Protein AF-A0A9D1H4P3-F1 (afdb_monomer_lite)

Sequence (99 aa):
VALYPVHDGEEYVLASSNRRMILNPGMISVKTTRDTQGVAVMTLKKNAKLEKVEILTESTFKNPHRYRAKTIPVAGSLLRQEDVGEQLSLSGNSSEETT

Organism: NCBI:txid2840805

Structure (mmCIF, N/CA/C/O backbone):
data_AF-A0A9D1H4P3-F1
#
_entry.id   AF-A0A9D1H4P3-F1
#
loop_
_atom_site.group_PDB
_atom_site.id
_atom_site.type_symbol
_atom_site.label_atom_id
_atom_site.label_alt_id
_atom_site.label_comp_id
_atom_site.label_asym_id
_atom_site.label_entity_id
_atom_site.label_seq_id
_atom_site.pdbx_PDB_ins_code
_atom_site.Cartn_x
_atom_site.Cartn_y
_atom_site.Cartn_z
_atom_site.occupancy
_atom_site.B_iso_or_equiv
_atom_site.auth_seq_id
_atom_site.auth_comp_id
_atom_site.auth_asym_id
_atom_site.auth_atom_id
_atom_site.pdbx_PDB_model_num
ATOM 1 N N . VAL A 1 1 ? 15.211 5.543 1.282 1.00 64.75 1 VAL A N 1
ATOM 2 C CA . VAL A 1 1 ? 14.782 4.350 0.515 1.00 64.75 1 VAL A CA 1
ATOM 3 C C . VAL A 1 1 ? 14.483 3.261 1.527 1.00 64.75 1 VAL A C 1
ATOM 5 O O . VAL A 1 1 ? 15.264 3.135 2.459 1.00 64.75 1 VAL A O 1
ATOM 8 N N . ALA A 1 2 ? 13.353 2.567 1.408 1.00 72.50 2 ALA A N 1
ATOM 9 C CA . ALA A 1 2 ? 13.013 1.427 2.259 1.00 72.50 2 ALA A CA 1
ATOM 10 C C . ALA A 1 2 ? 13.004 0.161 1.397 1.00 72.50 2 ALA A C 1
ATOM 12 O O . ALA A 1 2 ? 12.574 0.219 0.244 1.00 72.50 2 ALA A O 1
ATOM 13 N N . LEU A 1 3 ? 13.498 -0.945 1.945 1.00 79.81 3 LEU A N 1
ATOM 14 C CA . LEU A 1 3 ? 13.525 -2.256 1.303 1.00 79.81 3 LEU A CA 1
ATOM 15 C C . LEU A 1 3 ? 12.632 -3.186 2.118 1.00 79.81 3 LEU A C 1
ATOM 17 O O . LEU A 1 3 ? 12.740 -3.208 3.341 1.00 79.81 3 LEU A O 1
ATOM 21 N N . TYR A 1 4 ? 11.761 -3.925 1.440 1.00 79.88 4 TYR A N 1
ATOM 22 C CA . TYR A 1 4 ? 10.884 -4.911 2.062 1.00 79.88 4 TYR A CA 1
ATOM 23 C C . TYR A 1 4 ? 11.111 -6.262 1.384 1.00 79.88 4 TYR A C 1
ATOM 25 O O . TYR A 1 4 ? 11.053 -6.315 0.151 1.00 79.88 4 TYR A O 1
ATOM 33 N N . PRO A 1 5 ? 11.394 -7.333 2.147 1.00 79.94 5 PRO A N 1
ATOM 34 C CA . PRO A 1 5 ? 11.496 -8.668 1.583 1.00 79.94 5 PRO A CA 1
ATOM 35 C C . PRO A 1 5 ? 10.123 -9.093 1.061 1.00 79.94 5 PRO A C 1
ATOM 37 O O . PRO A 1 5 ? 9.116 -9.023 1.771 1.00 79.94 5 PRO A O 1
ATOM 40 N N . VAL A 1 6 ? 10.096 -9.489 -0.208 1.00 81.56 6 VAL A N 1
ATOM 41 C CA . VAL A 1 6 ? 8.903 -10.016 -0.864 1.00 81.56 6 VAL A CA 1
ATOM 42 C C . VAL A 1 6 ? 8.943 -11.536 -0.772 1.00 81.56 6 VAL A C 1
ATOM 44 O O . VAL A 1 6 ? 9.921 -12.147 -1.198 1.00 81.56 6 VAL A O 1
ATOM 47 N N . HIS A 1 7 ? 7.884 -12.123 -0.225 1.00 82.12 7 HIS A N 1
ATOM 48 C CA . HIS A 1 7 ? 7.674 -13.563 -0.159 1.00 82.12 7 HIS A CA 1
ATOM 49 C C . HIS A 1 7 ? 6.584 -13.967 -1.154 1.00 82.12 7 HIS A C 1
ATOM 51 O O . HIS A 1 7 ? 5.576 -13.270 -1.305 1.00 82.12 7 HIS A O 1
ATOM 57 N N . ASP A 1 8 ? 6.790 -15.089 -1.840 1.00 78.19 8 ASP A N 1
ATOM 58 C CA . ASP A 1 8 ? 5.794 -15.630 -2.760 1.00 78.19 8 ASP A CA 1
ATOM 59 C C . ASP A 1 8 ? 4.550 -16.088 -1.990 1.00 78.19 8 ASP A C 1
ATOM 61 O O . ASP A 1 8 ? 4.647 -16.793 -0.989 1.00 78.19 8 ASP A O 1
ATOM 65 N N . GLY A 1 9 ? 3.372 -15.692 -2.478 1.00 80.88 9 GLY A N 1
ATOM 66 C CA . GLY A 1 9 ? 2.079 -16.056 -1.889 1.00 80.88 9 GLY A CA 1
ATOM 67 C C . GLY A 1 9 ? 1.552 -15.096 -0.819 1.00 80.88 9 GLY A C 1
ATOM 68 O O . GLY A 1 9 ? 0.368 -15.166 -0.499 1.00 80.88 9 GLY A O 1
ATOM 69 N N . GLU A 1 10 ? 2.373 -14.164 -0.334 1.00 87.81 10 GLU A N 1
ATOM 70 C CA . GLU A 1 10 ? 1.972 -13.179 0.675 1.00 87.81 10 GLU A CA 1
ATOM 71 C C . GLU A 1 10 ? 1.392 -11.911 0.034 1.00 87.81 10 GLU A C 1
ATOM 73 O O . GLU A 1 10 ? 1.854 -11.446 -1.009 1.00 87.81 10 GLU A O 1
ATOM 78 N N . GLU A 1 11 ? 0.386 -11.309 0.669 1.00 90.19 11 GLU A N 1
ATOM 79 C CA . GLU A 1 11 ? -0.117 -9.984 0.295 1.00 90.19 11 GLU A CA 1
ATOM 80 C C . GLU A 1 11 ? 0.433 -8.920 1.251 1.00 90.19 11 GLU A C 1
ATOM 82 O O . GLU A 1 11 ? 0.697 -9.186 2.418 1.00 90.19 11 GLU A O 1
ATOM 87 N N . TYR A 1 12 ? 0.585 -7.687 0.772 1.00 89.94 12 TYR A N 1
ATOM 88 C CA . TYR A 1 12 ? 1.175 -6.589 1.536 1.00 89.94 12 TYR A CA 1
ATOM 89 C C . TYR A 1 12 ? 0.227 -5.404 1.620 1.00 89.94 12 TYR A C 1
ATOM 91 O O . TYR A 1 12 ? -0.368 -4.989 0.631 1.00 89.94 12 TYR A O 1
ATOM 99 N N . VAL A 1 13 ? 0.124 -4.800 2.792 1.00 90.38 13 VAL A N 1
ATOM 100 C CA . VAL A 1 13 ? -0.663 -3.606 3.059 1.00 90.38 13 VAL A CA 1
ATOM 101 C C . VAL A 1 13 ? 0.220 -2.374 2.944 1.00 90.38 13 VAL A C 1
ATOM 103 O O . VAL A 1 13 ? 1.116 -2.151 3.751 1.00 90.38 13 VAL A O 1
ATOM 106 N N . LEU A 1 14 ? -0.066 -1.527 1.961 1.00 90.31 14 LEU A N 1
ATOM 107 C CA . LEU A 1 14 ? 0.517 -0.199 1.820 1.00 90.31 14 LEU A CA 1
ATOM 108 C C . LEU A 1 14 ? -0.356 0.833 2.526 1.00 90.31 14 LEU A C 1
ATOM 110 O O . LEU A 1 14 ? -1.567 0.928 2.294 1.00 90.31 14 LEU A O 1
ATOM 114 N N . ALA A 1 15 ? 0.282 1.648 3.355 1.00 89.12 15 ALA A N 1
ATOM 115 C CA . ALA A 1 15 ? -0.341 2.715 4.115 1.00 89.12 15 ALA A CA 1
ATOM 116 C C . ALA A 1 15 ? 0.120 4.079 3.608 1.00 89.12 15 ALA A C 1
ATOM 118 O O . ALA A 1 15 ? 1.312 4.374 3.617 1.00 89.12 15 ALA A O 1
ATOM 119 N N . SER A 1 16 ? -0.819 4.935 3.204 1.00 90.00 16 SER A N 1
ATOM 120 C CA . SER A 1 16 ? -0.522 6.330 2.879 1.00 90.00 16 SER A CA 1
ATOM 121 C C . SER A 1 16 ? -1.600 7.247 3.430 1.00 90.00 16 SER A C 1
ATOM 123 O O . SER A 1 16 ? -2.745 7.226 2.968 1.00 90.00 16 SER A O 1
ATOM 125 N N . SER A 1 17 ? -1.239 8.052 4.425 1.00 87.62 17 SER A N 1
ATOM 126 C CA . SER A 1 17 ? -2.150 8.932 5.147 1.00 87.62 17 SER A CA 1
ATOM 127 C C . SER A 1 17 ? -3.384 8.147 5.618 1.00 87.62 17 SER A C 1
ATOM 129 O O . SER A 1 17 ? -3.270 7.170 6.359 1.00 87.62 17 SER A O 1
ATOM 131 N N . ASN A 1 18 ? -4.576 8.502 5.134 1.00 86.81 18 ASN A N 1
ATOM 132 C CA . ASN A 1 18 ? -5.831 7.830 5.470 1.00 86.81 18 ASN A CA 1
ATOM 133 C C . ASN A 1 18 ? -6.236 6.723 4.485 1.00 86.81 18 ASN A C 1
ATOM 135 O O . ASN A 1 18 ? -7.389 6.295 4.492 1.00 86.81 18 ASN A O 1
ATOM 139 N N . ARG A 1 19 ? -5.333 6.283 3.605 1.00 88.31 19 ARG A N 1
ATOM 140 C CA . ARG A 1 19 ? -5.597 5.235 2.618 1.00 88.31 19 ARG A CA 1
ATOM 141 C C . ARG A 1 19 ? -4.807 3.975 2.913 1.00 88.31 19 ARG A C 1
ATOM 143 O O . ARG A 1 19 ? -3.679 4.023 3.414 1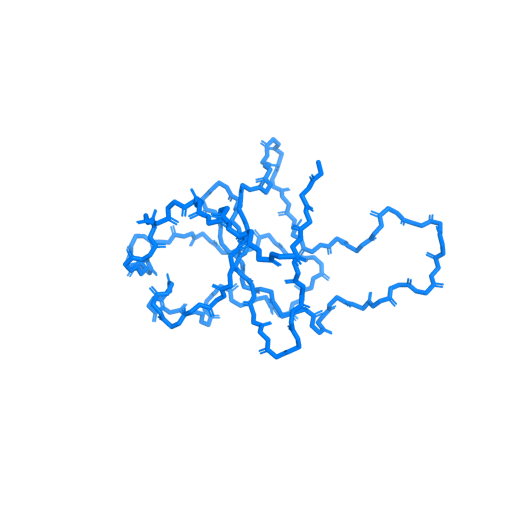.00 88.31 19 ARG A O 1
ATOM 150 N N . ARG A 1 20 ? -5.428 2.846 2.589 1.00 90.12 20 ARG A N 1
ATOM 151 C CA . ARG A 1 20 ? -4.841 1.512 2.655 1.00 90.12 20 ARG A CA 1
ATOM 152 C C . ARG A 1 20 ? -5.062 0.793 1.331 1.00 90.12 20 ARG A C 1
ATOM 154 O O . ARG A 1 20 ? -6.097 0.963 0.684 1.00 90.12 20 ARG A O 1
ATOM 161 N N . MET A 1 21 ? -4.072 0.017 0.923 1.00 91.31 21 MET A N 1
ATOM 162 C CA . MET A 1 21 ? -4.104 -0.796 -0.286 1.00 91.31 21 MET A CA 1
ATOM 163 C C . MET A 1 21 ? -3.445 -2.130 0.021 1.00 91.31 21 MET A C 1
ATOM 165 O O . MET A 1 21 ? -2.331 -2.143 0.523 1.00 91.31 21 MET A O 1
ATOM 169 N N . ILE A 1 22 ? -4.107 -3.229 -0.306 1.00 91.62 22 ILE A N 1
ATOM 170 C CA . ILE A 1 22 ? -3.512 -4.560 -0.286 1.00 91.62 22 ILE A CA 1
ATOM 171 C C . ILE A 1 22 ? -2.964 -4.831 -1.688 1.00 91.62 22 ILE A C 1
ATOM 173 O O . ILE A 1 22 ? -3.695 -4.723 -2.675 1.00 91.62 22 ILE A O 1
ATOM 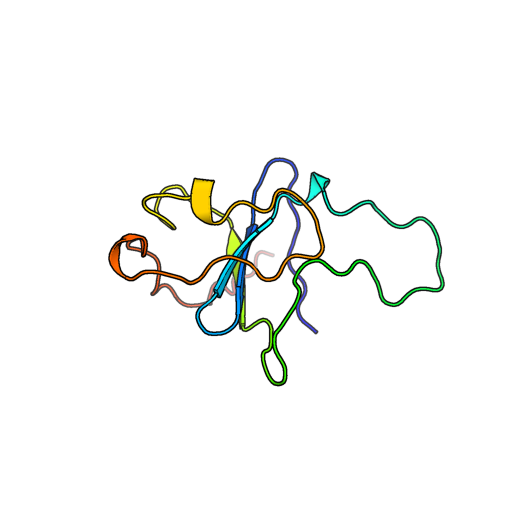177 N N . LEU A 1 23 ? -1.681 -5.153 -1.764 1.00 90.81 23 LEU A N 1
ATOM 178 C CA . LEU A 1 23 ? -0.942 -5.492 -2.964 1.00 90.81 23 LEU A CA 1
ATOM 179 C C . LEU A 1 23 ? -0.560 -6.966 -2.930 1.00 90.81 23 LEU A C 1
ATOM 181 O O . LEU A 1 23 ? 0.083 -7.418 -1.988 1.00 90.81 23 LEU A O 1
ATOM 185 N N . ASN A 1 24 ? -0.856 -7.674 -4.013 1.00 90.56 24 ASN A N 1
ATOM 186 C CA . ASN A 1 24 ? -0.231 -8.955 -4.291 1.00 90.56 24 ASN A CA 1
ATOM 187 C C . ASN A 1 24 ? 1.072 -8.716 -5.090 1.00 90.56 24 ASN A C 1
ATOM 189 O O . ASN A 1 24 ? 1.006 -8.119 -6.172 1.00 90.56 24 ASN A O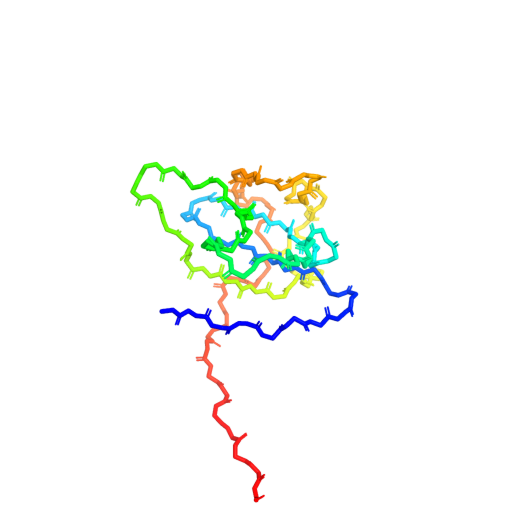 1
ATOM 193 N N . PRO A 1 25 ? 2.249 -9.149 -4.603 1.00 86.12 25 PRO A N 1
ATOM 194 C CA . PRO A 1 25 ? 3.524 -8.958 -5.290 1.00 86.12 25 PRO A CA 1
ATOM 195 C C . PRO A 1 25 ? 3.585 -9.578 -6.683 1.00 86.12 25 PRO A C 1
ATOM 197 O O . PRO A 1 25 ? 4.261 -9.031 -7.547 1.00 86.12 25 PRO A O 1
ATOM 200 N N . GLY A 1 26 ? 2.826 -10.646 -6.945 1.00 84.75 26 GLY A N 1
ATOM 201 C CA . GLY A 1 26 ? 2.718 -11.258 -8.272 1.00 84.75 26 GLY A CA 1
ATOM 202 C C . GLY A 1 26 ? 2.133 -10.320 -9.336 1.00 84.75 26 GLY A C 1
ATOM 203 O O . GLY A 1 26 ? 2.293 -10.557 -10.530 1.00 84.75 26 GLY A O 1
ATOM 204 N N . MET A 1 27 ? 1.492 -9.219 -8.927 1.00 82.12 27 MET A N 1
ATOM 205 C CA . MET A 1 27 ? 1.045 -8.165 -9.841 1.00 82.12 27 MET A CA 1
ATOM 206 C C . MET A 1 27 ? 2.175 -7.224 -10.266 1.00 82.12 27 MET A C 1
ATOM 208 O O . MET A 1 27 ? 2.053 -6.554 -11.293 1.00 82.12 27 MET A O 1
ATOM 212 N N . ILE A 1 28 ? 3.259 -7.138 -9.490 1.00 85.00 28 ILE A N 1
ATOM 213 C CA . ILE A 1 28 ? 4.437 -6.352 -9.849 1.00 85.00 28 ILE A CA 1
ATOM 214 C C . ILE A 1 28 ? 5.191 -7.144 -10.913 1.00 85.00 28 ILE A C 1
ATOM 216 O O . ILE A 1 28 ? 6.045 -7.975 -10.617 1.00 85.00 28 ILE A O 1
ATOM 220 N N . SER A 1 29 ? 4.877 -6.888 -12.181 1.00 74.00 29 SER A N 1
ATOM 221 C CA . SER A 1 29 ? 5.644 -7.479 -13.271 1.00 74.00 29 SER A CA 1
ATOM 222 C C . SER A 1 29 ? 7.104 -7.047 -13.158 1.00 74.00 29 SER A C 1
ATOM 224 O O . SER A 1 29 ? 7.406 -5.850 -13.161 1.00 74.00 29 SER A O 1
ATOM 226 N N . VAL A 1 30 ? 8.012 -8.023 -13.077 1.00 65.50 30 VAL A N 1
ATOM 227 C CA . VAL A 1 30 ? 9.453 -7.775 -13.139 1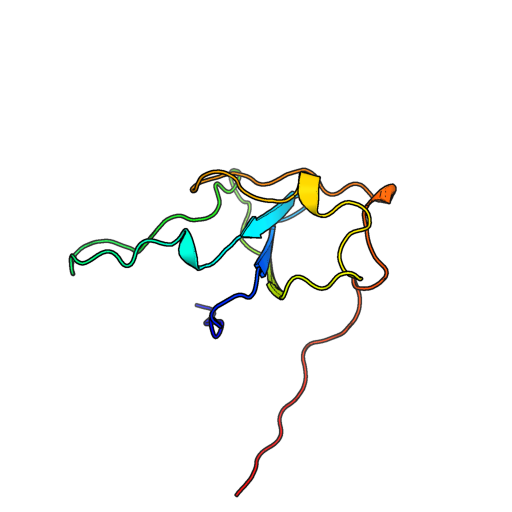.00 65.50 30 VAL A CA 1
ATOM 228 C C . VAL A 1 30 ? 9.736 -7.110 -14.478 1.00 65.50 30 VAL A C 1
ATOM 230 O O . VAL A 1 30 ? 9.615 -7.720 -15.540 1.00 65.50 30 VAL A O 1
ATOM 233 N N . LYS A 1 31 ? 10.047 -5.817 -14.447 1.00 62.34 31 LYS A N 1
ATOM 234 C CA . LYS A 1 31 ? 10.303 -5.065 -15.669 1.00 62.34 31 LYS A CA 1
ATOM 235 C C . LYS A 1 31 ? 11.699 -5.438 -16.164 1.00 62.34 31 LYS A C 1
ATOM 237 O O . LYS A 1 31 ? 12.688 -5.194 -15.485 1.00 62.34 31 LYS A O 1
ATOM 242 N N . THR A 1 32 ? 11.770 -6.039 -17.346 1.00 55.31 32 THR A N 1
ATOM 243 C CA . THR A 1 32 ? 12.994 -6.594 -17.950 1.00 55.31 32 THR A CA 1
ATOM 244 C C . THR A 1 32 ? 13.932 -5.541 -18.556 1.00 55.31 32 THR A C 1
ATOM 246 O O . THR A 1 32 ? 14.944 -5.896 -19.156 1.00 55.31 32 THR A O 1
ATOM 249 N N . THR A 1 33 ? 13.633 -4.244 -18.415 1.00 56.84 33 THR A N 1
ATOM 250 C CA . THR A 1 33 ? 14.403 -3.153 -19.030 1.00 56.84 33 THR A CA 1
ATOM 251 C C . THR A 1 33 ? 15.076 -2.250 -17.995 1.00 56.84 33 THR A C 1
ATOM 253 O O . THR A 1 33 ? 14.439 -1.687 -17.105 1.00 56.84 33 THR A O 1
ATOM 256 N N . ARG A 1 34 ? 16.397 -2.107 -18.156 1.00 58.75 34 ARG A N 1
ATOM 257 C CA . ARG A 1 34 ? 17.367 -1.506 -17.222 1.00 58.75 34 ARG A CA 1
ATOM 258 C C . ARG A 1 34 ? 17.199 0.007 -16.970 1.00 58.75 34 ARG A C 1
ATOM 260 O O . ARG A 1 34 ? 17.771 0.508 -16.012 1.00 58.75 34 ARG A O 1
ATOM 267 N N . ASP A 1 35 ? 16.394 0.714 -17.768 1.00 57.97 35 ASP A N 1
ATOM 268 C CA . ASP A 1 35 ? 16.399 2.190 -17.847 1.00 57.97 35 ASP A CA 1
ATOM 269 C C . ASP A 1 35 ? 15.130 2.896 -17.316 1.00 57.97 35 ASP A C 1
ATOM 271 O O . ASP A 1 35 ? 14.838 4.026 -17.702 1.00 57.97 35 ASP A O 1
ATOM 275 N N . THR A 1 36 ? 14.341 2.284 -16.420 1.00 57.66 36 THR A N 1
ATOM 276 C CA . THR A 1 36 ? 13.186 2.983 -15.804 1.00 57.66 36 THR A CA 1
ATOM 277 C C . THR A 1 36 ? 13.198 2.955 -14.276 1.00 57.66 36 THR A C 1
ATOM 279 O O . THR A 1 36 ? 13.649 1.987 -13.677 1.00 57.66 36 THR A O 1
ATOM 282 N N . GLN A 1 37 ? 12.660 4.015 -13.653 1.00 66.06 37 GLN A N 1
ATOM 283 C CA . GLN A 1 37 ? 12.576 4.287 -12.200 1.00 66.06 37 GLN A CA 1
ATOM 284 C C . GLN A 1 37 ? 11.798 3.237 -11.355 1.00 66.06 37 GLN A C 1
ATOM 286 O O . GLN A 1 37 ? 11.456 3.508 -10.206 1.00 66.06 37 GLN A O 1
ATOM 291 N N . GLY A 1 38 ? 11.518 2.044 -11.890 1.00 79.38 38 GLY A N 1
ATOM 292 C CA . GLY A 1 38 ? 10.757 0.972 -11.240 1.00 79.38 38 GLY A CA 1
ATOM 293 C C . GLY A 1 38 ? 9.309 0.841 -11.731 1.00 79.38 38 GLY A C 1
ATOM 294 O O . GLY A 1 38 ? 8.930 1.372 -12.780 1.00 79.38 38 GLY A O 1
ATOM 295 N N . VAL A 1 39 ? 8.497 0.093 -10.974 1.00 83.50 39 VAL A N 1
ATOM 296 C CA . VAL A 1 39 ? 7.058 -0.117 -11.217 1.00 83.50 39 VAL A CA 1
ATOM 297 C C . VAL A 1 39 ? 6.257 0.714 -10.217 1.00 83.50 39 VAL A C 1
ATOM 299 O O . VAL A 1 39 ? 6.436 0.589 -9.007 1.00 83.50 39 VAL A O 1
ATOM 302 N N . ALA A 1 40 ? 5.357 1.562 -10.714 1.00 86.19 40 ALA A N 1
ATOM 303 C CA . ALA A 1 40 ? 4.468 2.334 -9.856 1.00 86.19 40 ALA A CA 1
ATOM 304 C C . ALA A 1 40 ? 3.337 1.443 -9.322 1.00 86.19 40 ALA A C 1
ATOM 306 O O . ALA A 1 40 ? 2.537 0.914 -10.090 1.00 86.19 40 ALA A O 1
ATOM 307 N N . VAL A 1 41 ? 3.260 1.308 -7.998 1.00 88.44 41 VAL A N 1
ATOM 308 C CA . VAL A 1 41 ? 2.265 0.460 -7.323 1.00 88.44 41 VAL A CA 1
ATOM 309 C C . VAL A 1 41 ? 1.078 1.271 -6.802 1.00 88.44 41 VAL A C 1
ATOM 311 O O . VAL A 1 41 ? -0.074 0.901 -7.024 1.00 88.44 41 VAL A O 1
ATOM 314 N N . MET A 1 42 ? 1.347 2.393 -6.130 1.00 91.00 42 MET A N 1
ATOM 315 C CA . MET A 1 42 ? 0.322 3.200 -5.469 1.00 91.00 42 MET A CA 1
ATOM 316 C C . MET A 1 42 ? 0.273 4.619 -6.044 1.00 91.00 42 MET A C 1
ATOM 318 O O . MET A 1 42 ? 1.295 5.298 -6.139 1.00 91.00 42 MET A O 1
ATOM 322 N N . THR A 1 43 ? -0.921 5.093 -6.397 1.00 90.69 43 THR A N 1
ATOM 323 C CA . THR A 1 43 ? -1.149 6.481 -6.823 1.00 90.69 43 THR A CA 1
ATOM 324 C C . THR A 1 43 ? -1.341 7.371 -5.598 1.00 90.69 43 THR A C 1
ATOM 326 O O . THR A 1 43 ? -2.418 7.423 -5.004 1.00 90.69 43 THR A O 1
ATOM 329 N N . LEU A 1 44 ? -0.293 8.086 -5.208 1.00 88.31 44 LEU A N 1
ATOM 330 C CA . LEU A 1 44 ? -0.319 8.979 -4.051 1.00 88.31 44 LEU A CA 1
ATOM 331 C C . LEU A 1 44 ? -0.972 10.327 -4.405 1.00 88.31 44 LEU A C 1
ATOM 333 O O . LEU A 1 44 ? -0.829 10.835 -5.517 1.00 88.31 44 LEU A O 1
ATOM 337 N N . LYS A 1 45 ? -1.689 10.934 -3.450 1.00 86.00 45 LYS A N 1
ATOM 338 C CA . LYS A 1 45 ? -2.173 12.319 -3.589 1.00 86.00 45 LYS A CA 1
ATOM 339 C C . LYS A 1 45 ? -1.007 13.314 -3.530 1.00 86.00 45 LYS A C 1
ATOM 341 O O . LYS A 1 45 ? 0.063 13.005 -3.014 1.00 86.00 45 LYS A O 1
ATOM 346 N N . LYS A 1 46 ? -1.240 14.546 -3.998 1.00 83.81 46 LYS A N 1
ATOM 347 C CA . LYS A 1 46 ? -0.286 15.657 -3.851 1.00 83.81 46 LYS A CA 1
ATOM 348 C C . LYS A 1 46 ? 0.110 15.808 -2.375 1.00 83.81 46 LYS A C 1
ATOM 350 O O . LYS A 1 46 ? -0.769 15.935 -1.527 1.00 83.81 46 LYS A O 1
ATOM 355 N N . ASN A 1 47 ? 1.415 15.787 -2.098 1.00 84.44 47 ASN A N 1
ATOM 356 C CA . ASN A 1 47 ? 2.030 15.821 -0.760 1.00 84.44 47 ASN A CA 1
ATOM 357 C C . ASN A 1 47 ? 1.799 14.579 0.124 1.00 84.44 47 ASN A C 1
ATOM 359 O O . ASN A 1 47 ? 2.199 14.589 1.286 1.00 84.44 47 ASN A O 1
ATOM 363 N N . ALA A 1 48 ? 1.188 13.512 -0.395 1.00 86.75 48 ALA A N 1
ATOM 364 C CA . ALA A 1 48 ? 1.109 12.240 0.312 1.00 86.75 48 ALA A CA 1
ATOM 365 C C . ALA A 1 48 ? 2.357 11.398 0.022 1.00 86.75 48 ALA A C 1
ATOM 367 O O . ALA A 1 48 ? 2.883 11.398 -1.092 1.00 86.75 48 ALA A O 1
ATOM 368 N N . LYS A 1 49 ? 2.809 10.654 1.029 1.00 87.81 49 LYS A N 1
ATOM 369 C CA . LYS A 1 49 ? 3.897 9.679 0.916 1.00 87.81 49 LYS A CA 1
ATOM 370 C C . LYS A 1 49 ? 3.419 8.314 1.386 1.00 87.81 49 LYS A C 1
ATOM 372 O O . LYS A 1 49 ? 2.430 8.217 2.115 1.00 87.81 49 LYS A O 1
ATOM 377 N N . LEU A 1 50 ? 4.119 7.271 0.963 1.00 87.56 50 LEU A N 1
ATOM 378 C CA . LEU A 1 50 ? 3.961 5.957 1.563 1.00 87.56 50 LEU A CA 1
ATOM 379 C C . LEU A 1 50 ? 4.546 6.007 2.979 1.00 87.56 50 LEU A C 1
ATOM 381 O O . LEU A 1 50 ? 5.699 6.394 3.165 1.00 87.56 50 LEU A O 1
ATOM 385 N N . GLU A 1 51 ? 3.726 5.684 3.968 1.00 89.31 51 GLU A N 1
ATOM 386 C CA . GLU A 1 51 ? 4.073 5.757 5.386 1.00 89.31 51 GLU A CA 1
ATOM 387 C C . GLU A 1 51 ? 4.579 4.413 5.899 1.00 89.31 51 GLU A C 1
ATOM 389 O O . GLU A 1 51 ? 5.569 4.384 6.626 1.00 89.31 51 GLU A O 1
ATOM 394 N N . LYS A 1 52 ? 3.918 3.313 5.517 1.00 85.38 52 LYS A N 1
ATOM 395 C CA . LYS A 1 52 ? 4.259 1.954 5.955 1.00 85.38 52 LYS A CA 1
ATOM 396 C C . LYS A 1 52 ? 3.927 0.912 4.892 1.00 85.38 52 LYS A C 1
ATOM 398 O O . LYS A 1 52 ? 3.049 1.136 4.053 1.00 85.38 52 LYS A O 1
ATOM 403 N N . VAL A 1 53 ? 4.627 -0.216 4.967 1.00 88.19 53 VAL A N 1
ATOM 404 C CA . VAL A 1 53 ? 4.310 -1.456 4.255 1.00 88.19 53 VAL A CA 1
ATOM 405 C C . VAL A 1 53 ? 4.354 -2.585 5.273 1.00 88.19 53 VAL A C 1
ATOM 407 O O . VAL A 1 53 ? 5.327 -2.700 6.010 1.00 88.19 53 VAL A O 1
ATOM 410 N N . GLU A 1 54 ? 3.298 -3.380 5.340 1.00 86.44 54 GLU A N 1
ATOM 411 C CA . GLU A 1 54 ? 3.144 -4.473 6.306 1.00 86.44 54 GLU A CA 1
ATOM 412 C C . GLU A 1 54 ? 2.622 -5.716 5.578 1.00 86.44 54 GLU A C 1
ATOM 414 O O . GLU A 1 54 ? 2.051 -5.593 4.498 1.00 86.44 54 GLU A O 1
ATOM 419 N N . ILE A 1 55 ? 2.828 -6.913 6.123 1.00 87.44 55 ILE A N 1
ATOM 420 C CA . ILE A 1 55 ? 2.244 -8.142 5.562 1.00 87.44 55 ILE A CA 1
ATOM 421 C C . ILE A 1 55 ? 0.757 -8.177 5.931 1.00 87.44 55 ILE A C 1
ATOM 423 O O . ILE A 1 55 ? 0.383 -7.819 7.049 1.00 87.44 55 ILE A O 1
ATOM 427 N N . LEU A 1 56 ? -0.100 -8.572 4.991 1.00 87.38 56 LEU A N 1
ATOM 428 C CA . LEU A 1 56 ? -1.522 -8.749 5.243 1.00 87.38 56 LEU A CA 1
ATOM 429 C C . LEU A 1 56 ? -1.730 -9.955 6.155 1.00 87.38 56 LEU A C 1
ATOM 431 O O . LEU A 1 56 ? -1.554 -11.096 5.743 1.00 87.38 56 LEU A O 1
ATOM 435 N N . THR A 1 57 ? -2.206 -9.696 7.365 1.00 83.00 57 THR A N 1
ATOM 436 C CA . THR A 1 57 ? -2.723 -10.730 8.264 1.00 83.00 57 THR A CA 1
ATOM 437 C C . THR A 1 57 ? -4.246 -10.650 8.339 1.00 83.00 57 THR A C 1
ATOM 439 O O . THR A 1 57 ? -4.842 -9.589 8.120 1.00 83.00 57 THR A O 1
ATOM 442 N N . GLU A 1 58 ? -4.902 -11.751 8.707 1.00 76.31 58 GLU A N 1
ATOM 443 C CA . GLU A 1 58 ? -6.360 -11.781 8.920 1.00 76.31 58 GLU A CA 1
ATOM 444 C C . GLU A 1 58 ? -6.820 -10.793 10.010 1.00 76.31 58 GLU A C 1
ATOM 446 O O . GLU A 1 58 ? -7.929 -10.269 9.953 1.00 76.31 58 GLU A O 1
ATOM 451 N N . SER A 1 59 ? -5.941 -10.465 10.963 1.00 75.81 59 SER A N 1
ATOM 452 C CA . SER A 1 59 ? -6.170 -9.475 12.022 1.00 75.81 59 SER A CA 1
ATOM 453 C C . SER A 1 59 ? -6.038 -8.019 11.564 1.00 75.81 59 SER A C 1
ATOM 455 O O . SER A 1 59 ? -6.379 -7.116 12.328 1.00 75.81 59 SER A O 1
ATOM 457 N N . THR A 1 60 ? -5.537 -7.752 10.351 1.00 76.50 60 THR A N 1
ATOM 458 C CA . THR A 1 60 ? -5.245 -6.381 9.897 1.00 76.50 60 THR A CA 1
ATOM 459 C C . THR A 1 60 ? -6.513 -5.615 9.504 1.00 76.50 60 THR A C 1
ATOM 461 O O . THR A 1 60 ? -6.657 -4.432 9.820 1.00 76.50 60 THR A O 1
ATOM 464 N N . PHE A 1 61 ? -7.457 -6.280 8.832 1.00 83.06 61 PHE A N 1
ATOM 465 C CA . PHE A 1 61 ? -8.721 -5.682 8.400 1.00 83.06 61 PHE A CA 1
ATOM 466 C C . PHE A 1 61 ? -9.884 -6.615 8.685 1.00 83.06 61 PHE A C 1
ATOM 468 O O . PHE A 1 61 ? -9.817 -7.795 8.360 1.00 83.06 61 PHE A O 1
ATOM 475 N N . LYS A 1 62 ? -11.014 -6.067 9.144 1.00 82.06 62 LYS A N 1
ATOM 476 C CA . LYS A 1 62 ? -12.262 -6.849 9.206 1.00 82.06 62 LYS A CA 1
ATOM 477 C C . LYS A 1 62 ? -12.783 -7.222 7.815 1.00 82.06 62 LYS A C 1
ATOM 479 O O . LYS A 1 62 ? -13.363 -8.284 7.637 1.00 82.06 62 LYS A O 1
ATOM 484 N N . ASN A 1 63 ? -12.565 -6.350 6.826 1.00 84.00 63 ASN A N 1
ATOM 485 C CA . ASN A 1 63 ? -13.001 -6.542 5.441 1.00 84.00 63 ASN A CA 1
ATOM 486 C C . ASN A 1 63 ? -11.845 -6.313 4.447 1.00 84.00 63 ASN A C 1
ATOM 488 O O . ASN A 1 63 ? -11.826 -5.295 3.743 1.00 84.00 63 ASN A O 1
ATOM 492 N N . PRO A 1 64 ? -10.885 -7.249 4.329 1.00 84.19 64 PRO A N 1
ATOM 493 C CA . PRO A 1 64 ? -9.701 -7.070 3.483 1.00 84.19 64 PRO A CA 1
ATOM 494 C C . PRO A 1 64 ? -10.052 -6.900 1.996 1.00 84.19 64 PRO A C 1
ATOM 496 O O . PRO A 1 64 ? -9.428 -6.110 1.290 1.00 84.19 64 PRO A O 1
ATOM 499 N N . HIS A 1 65 ? -11.125 -7.537 1.515 1.00 85.12 65 HIS A N 1
ATOM 500 C CA . HIS A 1 65 ? -11.545 -7.471 0.108 1.00 85.12 65 HIS A CA 1
ATOM 501 C C . HIS A 1 65 ? -11.766 -6.033 -0.414 1.00 85.12 65 HIS A C 1
ATOM 503 O O . HIS A 1 65 ? -11.602 -5.772 -1.605 1.00 85.12 65 HIS A O 1
ATOM 509 N N . ARG A 1 66 ? -12.117 -5.069 0.451 1.00 84.50 66 ARG A N 1
ATOM 510 C CA . ARG A 1 66 ? -12.308 -3.656 0.060 1.00 84.50 66 ARG A CA 1
ATOM 511 C C . ARG A 1 66 ? -11.008 -2.904 -0.220 1.00 84.50 66 ARG A C 1
ATOM 513 O O . ARG A 1 66 ? -11.029 -1.881 -0.910 1.00 84.50 66 ARG A O 1
ATOM 520 N N . TYR A 1 67 ? -9.903 -3.380 0.338 1.00 89.12 67 TYR A N 1
ATOM 521 C CA . TYR A 1 67 ? -8.594 -2.748 0.223 1.00 89.12 67 TYR A CA 1
ATOM 522 C C . TYR A 1 67 ? -7.717 -3.445 -0.827 1.00 89.12 67 TYR A C 1
ATOM 524 O O . TYR A 1 67 ? -6.711 -2.869 -1.235 1.00 89.12 67 TYR A O 1
ATOM 532 N N . ARG A 1 68 ? -8.114 -4.630 -1.319 1.00 90.81 68 ARG A N 1
ATOM 533 C CA . ARG A 1 68 ? -7.408 -5.387 -2.366 1.00 90.81 68 ARG A CA 1
ATOM 534 C C . ARG A 1 68 ? -7.357 -4.649 -3.698 1.00 90.81 68 ARG A C 1
ATOM 536 O O . ARG A 1 68 ? -8.381 -4.331 -4.305 1.00 90.81 68 ARG A O 1
ATOM 543 N N . ALA A 1 69 ? -6.136 -4.391 -4.156 1.00 89.88 69 ALA A N 1
ATOM 544 C CA . ALA A 1 69 ? -5.876 -3.832 -5.465 1.00 89.88 69 ALA A CA 1
ATOM 545 C C . ALA A 1 69 ? -6.200 -4.857 -6.551 1.00 89.88 69 ALA A C 1
ATOM 547 O O . ALA A 1 69 ? -5.782 -6.008 -6.488 1.00 89.88 69 ALA A O 1
ATOM 548 N N . LYS A 1 70 ? -6.938 -4.418 -7.570 1.00 87.12 70 LYS A N 1
ATOM 549 C CA . LYS A 1 70 ? -7.218 -5.220 -8.772 1.00 87.12 70 LYS A CA 1
ATOM 550 C C . LYS A 1 70 ? -6.281 -4.880 -9.925 1.00 87.12 70 LYS A C 1
ATOM 552 O O . LYS A 1 70 ? -6.055 -5.698 -10.805 1.00 87.12 70 LYS A O 1
ATOM 557 N N . THR A 1 71 ? -5.735 -3.669 -9.909 1.00 86.00 71 THR A N 1
ATOM 558 C CA . THR A 1 71 ? -4.814 -3.136 -10.910 1.00 86.00 71 THR A CA 1
ATOM 559 C C . THR A 1 71 ? -3.782 -2.265 -10.209 1.00 86.00 71 THR A C 1
ATOM 561 O O . THR A 1 71 ? -4.093 -1.638 -9.194 1.00 86.00 71 THR A O 1
ATOM 564 N N . ILE A 1 72 ? -2.580 -2.186 -10.770 1.00 86.12 72 ILE A N 1
ATOM 565 C CA . ILE A 1 72 ? -1.561 -1.215 -10.368 1.00 86.12 72 ILE A CA 1
ATOM 566 C C . ILE A 1 72 ? -1.228 -0.306 -11.561 1.00 86.12 72 ILE A C 1
ATOM 568 O O . ILE A 1 72 ? -1.184 -0.801 -12.689 1.00 86.12 72 ILE A O 1
ATOM 572 N N . PRO A 1 73 ? -1.014 1.006 -11.348 1.00 89.06 73 PRO A N 1
ATOM 573 C CA . PRO A 1 73 ? -1.080 1.725 -10.072 1.00 89.06 73 PRO A CA 1
ATOM 574 C C . PRO A 1 73 ? -2.522 2.020 -9.604 1.00 89.06 73 PRO A C 1
ATOM 576 O O . PRO A 1 73 ? -3.417 2.230 -10.421 1.00 89.06 73 PRO A O 1
ATOM 579 N N . VAL A 1 74 ? -2.756 2.084 -8.287 1.00 90.06 74 VAL A N 1
ATOM 580 C CA . VAL A 1 74 ? -4.056 2.498 -7.710 1.00 90.06 74 VAL A CA 1
ATOM 581 C C . VAL A 1 74 ? -3.876 3.309 -6.427 1.00 90.06 74 VAL A C 1
ATOM 583 O O . VAL A 1 74 ? -2.908 3.140 -5.699 1.00 90.06 74 VAL A O 1
ATOM 586 N N . ALA A 1 75 ? -4.805 4.214 -6.115 1.00 87.44 75 ALA A N 1
ATOM 587 C CA . ALA A 1 75 ? -4.693 5.077 -4.932 1.00 87.44 75 ALA A CA 1
ATOM 588 C C . ALA A 1 75 ? -4.979 4.381 -3.586 1.00 87.44 75 ALA A C 1
ATOM 590 O O . ALA A 1 75 ? -4.753 4.973 -2.531 1.00 87.44 75 ALA A O 1
ATOM 591 N N . GLY A 1 76 ? -5.523 3.162 -3.603 1.00 87.94 76 GLY A N 1
ATOM 592 C CA . GLY A 1 76 ? -6.059 2.501 -2.412 1.00 87.94 76 GLY A CA 1
ATOM 593 C C . GLY A 1 76 ? -7.387 3.091 -1.920 1.00 87.94 76 GLY A C 1
ATOM 594 O O . GLY A 1 76 ? -7.870 4.121 -2.408 1.00 87.94 76 GLY A O 1
ATOM 595 N N . SER A 1 77 ? -7.973 2.430 -0.926 1.00 89.69 77 SER A N 1
ATOM 596 C CA . SER A 1 77 ? -9.272 2.765 -0.332 1.00 89.69 77 SER A CA 1
ATOM 597 C C . SER A 1 77 ? -9.094 3.560 0.961 1.00 89.69 77 SER A C 1
ATOM 599 O O . SER A 1 77 ? -8.086 3.424 1.652 1.00 89.69 77 SER A O 1
ATOM 601 N N . LEU A 1 78 ? -10.065 4.418 1.289 1.00 87.19 78 LEU A N 1
ATOM 602 C CA . LEU A 1 78 ? -10.051 5.170 2.545 1.00 87.19 78 LEU A CA 1
ATOM 603 C C . LEU A 1 78 ? -10.231 4.202 3.720 1.00 87.19 78 LEU A C 1
ATOM 605 O O . LEU A 1 78 ? -11.191 3.432 3.722 1.00 87.19 78 LEU A O 1
ATOM 609 N N . LEU A 1 79 ? -9.332 4.259 4.700 1.00 83.69 79 LEU A N 1
ATOM 610 C CA . LEU A 1 79 ? -9.432 3.471 5.919 1.00 83.69 79 LEU A CA 1
ATOM 611 C C . LEU A 1 79 ? -10.614 3.970 6.745 1.00 83.69 79 LEU A C 1
ATOM 613 O O . LEU A 1 79 ? -10.648 5.133 7.154 1.00 83.69 79 LEU A O 1
ATOM 617 N N . ARG A 1 80 ? -11.582 3.090 6.988 1.00 81.31 80 ARG A N 1
ATOM 618 C CA . ARG A 1 80 ? -12.682 3.359 7.912 1.00 81.31 80 ARG A CA 1
ATOM 619 C C . ARG A 1 80 ? -12.362 2.775 9.280 1.00 81.31 80 ARG A C 1
ATOM 621 O O . ARG A 1 80 ? -11.854 1.664 9.352 1.00 81.31 80 ARG A O 1
ATOM 628 N N . GLN A 1 81 ? -12.709 3.490 10.352 1.00 71.88 81 GLN A N 1
ATOM 629 C CA . GLN A 1 81 ? -12.495 3.020 11.730 1.00 71.88 81 GLN A CA 1
ATOM 630 C C . GLN A 1 81 ? -13.183 1.677 12.018 1.00 71.88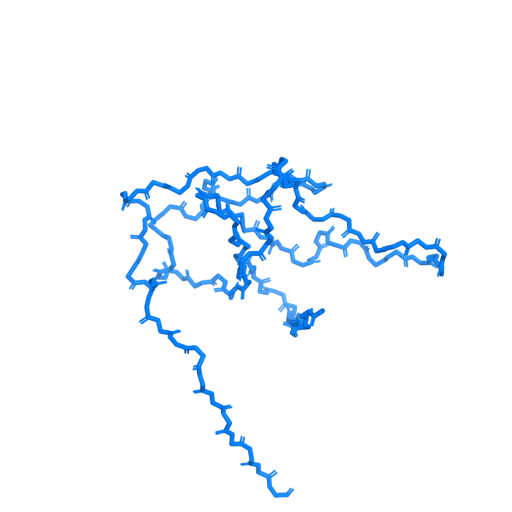 81 GLN A C 1
ATOM 632 O O . GLN A 1 81 ? -12.679 0.894 12.809 1.00 71.88 81 GLN A O 1
ATOM 637 N N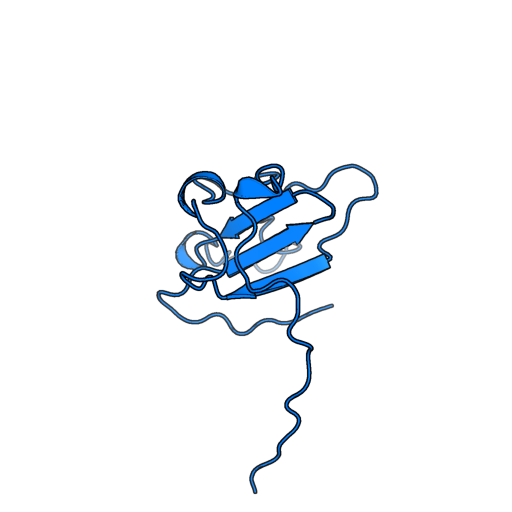 . GLU A 1 82 ? -14.297 1.385 11.343 1.00 74.62 82 GLU A N 1
ATOM 638 C CA . GLU A 1 82 ? -14.998 0.099 11.458 1.00 74.62 82 GLU A CA 1
ATOM 639 C C . GLU A 1 82 ? -14.198 -1.088 10.902 1.00 74.62 82 GLU A C 1
ATOM 641 O O . GLU A 1 82 ? -14.348 -2.204 11.396 1.00 74.62 82 GLU A O 1
ATOM 646 N N . ASP A 1 83 ? -13.336 -0.837 9.912 1.00 74.81 83 ASP A N 1
ATOM 647 C CA . ASP A 1 83 ? -12.533 -1.846 9.217 1.00 74.81 83 ASP A CA 1
ATOM 648 C C . ASP A 1 83 ? -11.115 -1.979 9.792 1.00 74.81 83 ASP A C 1
ATOM 650 O O . ASP A 1 83 ? -10.379 -2.875 9.377 1.00 74.81 83 ASP A O 1
ATOM 654 N N . VAL A 1 84 ? -10.730 -1.105 10.728 1.00 68.75 84 VAL A N 1
ATOM 655 C CA . VAL A 1 84 ? -9.460 -1.188 11.454 1.00 68.75 84 VAL A CA 1
ATOM 656 C C . VAL A 1 84 ? -9.474 -2.455 12.311 1.00 68.75 84 VAL A C 1
ATOM 658 O O . VAL A 1 84 ? -10.277 -2.574 13.238 1.00 68.75 84 VAL A O 1
ATOM 661 N N . GLY A 1 85 ? -8.617 -3.418 11.973 1.00 63.72 85 GLY A N 1
ATOM 662 C CA . GLY A 1 85 ? -8.329 -4.560 12.836 1.00 63.72 85 GLY A CA 1
ATOM 663 C C . GLY A 1 85 ? -7.442 -4.168 14.024 1.00 63.72 85 GLY A C 1
ATOM 664 O O . GLY A 1 85 ? -6.931 -3.050 14.083 1.00 63.72 85 GLY A O 1
ATOM 665 N N . GLU A 1 86 ? -7.261 -5.075 14.988 1.00 57.69 86 GLU A N 1
ATOM 666 C CA . GLU A 1 86 ? -6.536 -4.822 16.254 1.00 57.69 86 GLU A CA 1
ATOM 667 C C . GLU A 1 86 ? -5.068 -4.394 16.075 1.00 57.69 86 GLU A C 1
ATOM 669 O O . GLU A 1 86 ? -4.432 -3.898 17.002 1.00 57.69 86 GLU A O 1
ATOM 674 N N . GLN A 1 87 ? -4.518 -4.523 14.872 1.00 48.28 87 GLN A N 1
ATOM 675 C CA . GLN A 1 87 ? -3.099 -4.348 14.605 1.00 48.28 87 GLN A CA 1
ATOM 676 C C . GLN A 1 87 ? -2.772 -2.957 14.038 1.00 48.28 87 GLN A C 1
ATOM 678 O O . GLN A 1 87 ? -2.261 -2.822 12.933 1.00 48.28 87 GLN A O 1
ATOM 683 N N . LEU A 1 88 ? -3.055 -1.892 14.796 1.00 48.44 88 LEU A N 1
ATOM 684 C CA . LEU A 1 88 ? -2.470 -0.561 14.536 1.00 48.44 88 LEU A CA 1
ATOM 685 C C . LEU A 1 88 ? -1.353 -0.180 15.517 1.00 48.44 88 LEU A C 1
ATOM 687 O O . LEU A 1 88 ? -0.827 0.933 15.449 1.00 48.44 88 LEU A O 1
ATOM 691 N N . SER A 1 89 ? -0.925 -1.095 16.384 1.00 43.78 89 SER A N 1
ATOM 692 C CA . SER A 1 89 ? 0.131 -0.807 17.354 1.00 43.78 89 SER A CA 1
ATOM 693 C C . SER A 1 89 ? 0.970 -2.031 17.704 1.00 43.78 89 SER A C 1
ATOM 695 O O . SER A 1 89 ? 0.860 -2.547 18.807 1.00 43.78 89 SER A O 1
ATOM 697 N N . LEU A 1 90 ? 1.863 -2.459 16.812 1.00 40.59 90 LEU A N 1
ATOM 698 C CA . LEU A 1 90 ? 3.113 -3.083 17.251 1.00 40.59 90 LEU A CA 1
ATOM 699 C C . LEU A 1 90 ? 4.277 -2.603 16.375 1.00 40.59 90 LEU A C 1
ATOM 701 O O . LEU A 1 90 ? 4.451 -2.990 15.227 1.00 40.59 90 LEU A O 1
ATOM 705 N N . SER A 1 91 ? 4.977 -1.628 16.956 1.00 41.84 91 SER A N 1
ATOM 706 C CA . SER A 1 91 ? 6.415 -1.352 16.889 1.00 41.84 91 SER A CA 1
ATOM 707 C C . SER A 1 91 ? 7.270 -2.178 15.926 1.00 41.84 91 SER A C 1
ATOM 709 O O . SER A 1 91 ? 7.359 -3.398 16.037 1.00 41.84 91 SER A O 1
ATOM 711 N N . GLY A 1 92 ? 8.077 -1.469 15.132 1.00 52.94 92 GLY A N 1
ATOM 712 C CA . GLY A 1 92 ? 9.392 -1.991 14.789 1.00 52.94 92 GLY A CA 1
ATOM 713 C C . GLY A 1 92 ? 10.208 -2.207 16.064 1.00 52.94 92 GLY A C 1
ATOM 714 O O . GLY A 1 92 ? 10.319 -1.287 16.868 1.00 52.94 92 GLY A O 1
ATOM 715 N N . ASN A 1 93 ? 10.701 -3.428 16.258 1.00 50.00 93 ASN A N 1
ATOM 716 C CA . ASN A 1 93 ? 12.066 -3.745 16.682 1.00 50.00 93 ASN A CA 1
ATOM 717 C C . ASN A 1 93 ? 12.204 -5.267 16.810 1.00 50.00 93 ASN A C 1
ATOM 719 O O . ASN A 1 93 ? 11.607 -5.875 17.694 1.00 50.00 93 ASN A O 1
ATOM 723 N N . SER A 1 94 ? 13.042 -5.869 15.973 1.00 40.28 94 SER A N 1
ATOM 724 C CA . SER A 1 94 ? 13.726 -7.125 16.299 1.00 40.28 94 SER A CA 1
ATOM 725 C C . SER A 1 94 ? 15.074 -7.108 15.585 1.00 40.28 94 SER A C 1
ATOM 727 O O . SER A 1 94 ? 15.266 -7.693 14.525 1.00 40.28 94 SER A O 1
ATOM 729 N N . SER A 1 95 ? 15.981 -6.301 16.129 1.00 56.25 95 SER A N 1
ATOM 730 C CA . SER A 1 95 ? 17.401 -6.629 16.130 1.00 56.25 95 SER A CA 1
ATOM 731 C C . SER A 1 95 ? 17.583 -7.946 16.881 1.00 56.25 95 SER A C 1
ATOM 733 O O . SER A 1 95 ? 17.146 -8.004 18.023 1.00 56.25 95 SER A O 1
ATOM 735 N N . GLU A 1 96 ? 18.192 -8.940 16.241 1.00 49.81 96 GLU A N 1
ATOM 736 C CA . GLU A 1 96 ? 18.906 -10.099 16.812 1.00 49.81 96 GLU A CA 1
ATOM 737 C C . GLU A 1 96 ? 19.386 -10.900 15.585 1.00 49.81 96 GLU A C 1
ATOM 739 O O . GLU A 1 96 ? 18.589 -11.421 14.814 1.00 49.81 96 GLU A O 1
ATOM 744 N N . GLU A 1 97 ? 20.618 -10.709 15.109 1.00 53.47 97 GLU A N 1
ATOM 745 C CA . GLU A 1 97 ? 21.848 -11.330 15.622 1.00 53.47 97 GLU A CA 1
ATOM 746 C C . GLU A 1 97 ? 21.708 -12.852 15.758 1.00 53.47 97 GLU A C 1
ATOM 748 O O . GLU A 1 97 ? 21.078 -13.351 16.683 1.00 53.47 97 GLU A O 1
ATOM 753 N N . THR A 1 98 ? 22.330 -13.605 14.846 1.00 45.84 98 THR A N 1
ATOM 754 C CA . THR A 1 98 ? 22.778 -14.975 15.128 1.00 45.84 98 THR A CA 1
ATOM 755 C C . THR A 1 98 ? 24.008 -15.293 14.275 1.00 45.84 98 THR A C 1
ATOM 757 O O . THR A 1 98 ? 23.885 -15.552 13.081 1.00 45.84 98 THR A O 1
ATOM 760 N N . THR A 1 99 ? 25.151 -15.231 14.970 1.00 46.38 99 THR A N 1
ATOM 761 C CA . THR A 1 99 ? 26.415 -15.987 14.822 1.00 46.38 99 THR A CA 1
ATOM 762 C C . THR A 1 99 ? 27.226 -15.860 13.534 1.00 46.38 99 THR A C 1
ATOM 764 O O . THR A 1 99 ? 26.826 -16.405 12.486 1.00 46.38 99 THR A O 1
#

pLDDT: mean 77.32, std 14.73, range [40.28, 91.62]

Foldseek 3Di:
DDDDDDDQPWWKWWDKDQFIAIDHCVQQPPDPDDPDPGFAAEDEDVVIDTDDMGIDDCQQFVCVVQRYDPHPPYHTDGDDPNGGGPPPDDDDDDDDDDD

Radius of gyration: 14.7 Å; chains: 1; bounding box: 41×32×36 Å

Secondary structure (DSSP, 8-state):
-------TT--EEEEETTEEEEE-GGGS-----TTS-----B-PPTT----EEEE--TTTBS-GGGTB-SSSSB--EEPPGGGB-S-S-----------